Protein AF-A0A7U9SA99-F1 (afdb_monomer_lite)

Sequence (88 aa):
MKDEYTKENIMAYICQLINEYFNVRHEATADNRNVPLTSSFFGLSAIQLYQILMAVEEKYNVYFSVSKIEDNGFLTVDDIARLIQMNL

Radius of gyration: 12.03 Å; chains: 1; bounding box: 29×28×26 Å

Foldseek 3Di:
DVPCLPLVNLLVVLQVCCVPPHDFPDGRDPVCQVPFCCDPRGPDDPVVLVVSQVVLCVVLVFDDDPVNCVVQPSGGSSSSSVSSNVGD

Structure (mmCIF, N/CA/C/O backbone):
data_AF-A0A7U9SA99-F1
#
_entry.id   AF-A0A7U9SA99-F1
#
loop_
_atom_site.group_PDB
_atom_site.id
_atom_site.type_symbol
_atom_site.label_atom_id
_atom_site.label_alt_id
_atom_site.label_comp_id
_atom_site.label_asym_id
_atom_site.label_entity_id
_atom_site.label_seq_id
_atom_site.pdbx_PDB_ins_code
_atom_site.Cartn_x
_atom_site.Cartn_y
_atom_site.Cartn_z
_atom_site.occupancy
_atom_site.B_iso_or_equiv
_atom_site.auth_seq_id
_atom_site.auth_comp_id
_atom_site.auth_asym_id
_atom_site.auth_atom_id
_atom_site.pdbx_PDB_model_num
ATOM 1 N N . MET A 1 1 ? -13.340 15.260 10.573 1.00 53.12 1 MET A N 1
ATOM 2 C CA . MET A 1 1 ? -13.190 13.886 11.110 1.00 53.12 1 MET A CA 1
ATOM 3 C C . MET A 1 1 ? -13.590 12.798 10.115 1.00 53.12 1 MET A C 1
ATOM 5 O O . MET A 1 1 ? -12.862 11.827 10.046 1.00 53.12 1 MET A O 1
ATOM 9 N N . LYS A 1 2 ? -14.692 12.908 9.347 1.00 58.16 2 LYS A N 1
ATOM 10 C CA . LYS A 1 2 ? -15.049 11.875 8.345 1.00 58.16 2 LYS A CA 1
ATOM 11 C C . LYS A 1 2 ? -14.189 11.896 7.073 1.00 58.16 2 LYS A C 1
ATOM 13 O O . LYS A 1 2 ? -14.025 10.855 6.453 1.00 58.16 2 LYS A O 1
ATOM 18 N N . ASP A 1 3 ? -13.622 13.046 6.713 1.00 64.56 3 ASP A N 1
ATOM 19 C CA . ASP A 1 3 ? -12.956 13.198 5.413 1.00 64.56 3 ASP A CA 1
ATOM 20 C C . ASP A 1 3 ? -11.600 12.476 5.327 1.00 64.56 3 ASP A C 1
ATOM 22 O O . ASP A 1 3 ? -11.256 11.964 4.267 1.00 64.56 3 ASP A O 1
ATOM 26 N N . GLU A 1 4 ? -10.851 12.345 6.430 1.00 74.06 4 GLU A N 1
ATOM 27 C CA . GLU A 1 4 ? -9.511 11.717 6.459 1.00 74.06 4 GLU A CA 1
ATOM 28 C C . GLU A 1 4 ? -9.504 10.225 6.078 1.00 74.06 4 GLU A C 1
ATOM 30 O O . GLU A 1 4 ? -8.472 9.700 5.668 1.00 74.06 4 GLU A O 1
ATOM 35 N N . TYR A 1 5 ? -10.655 9.558 6.168 1.00 84.31 5 TYR A N 1
ATOM 36 C CA . TYR A 1 5 ? -10.813 8.121 5.920 1.00 84.31 5 TYR A CA 1
ATOM 37 C C . TYR A 1 5 ? -11.441 7.800 4.553 1.00 84.31 5 TYR A C 1
ATOM 39 O O . TYR A 1 5 ? -11.805 6.657 4.267 1.00 84.31 5 TYR A O 1
ATOM 47 N N . THR A 1 6 ? -11.590 8.807 3.690 1.00 90.94 6 THR A N 1
ATOM 48 C CA . THR A 1 6 ? -11.942 8.580 2.282 1.00 90.94 6 THR A CA 1
ATOM 49 C C . THR A 1 6 ? -10.823 7.812 1.579 1.00 90.94 6 THR A C 1
ATOM 51 O O . THR A 1 6 ? -9.653 7.915 1.957 1.00 90.94 6 THR A O 1
ATOM 54 N N . LYS A 1 7 ? -11.167 7.036 0.542 1.00 90.75 7 LYS A N 1
ATOM 55 C CA . LYS A 1 7 ? -10.173 6.236 -0.192 1.00 90.75 7 LYS A CA 1
ATOM 56 C C . LYS A 1 7 ? -9.084 7.145 -0.752 1.00 90.75 7 LYS A C 1
ATOM 58 O O . LYS A 1 7 ? -7.905 6.823 -0.684 1.00 90.75 7 LYS A O 1
ATOM 63 N N . GLU A 1 8 ? -9.494 8.297 -1.267 1.00 93.06 8 GLU A N 1
ATOM 64 C CA . GLU A 1 8 ? -8.646 9.316 -1.869 1.00 93.06 8 GLU A CA 1
ATOM 65 C C . GLU A 1 8 ? -7.618 9.858 -0.875 1.00 93.06 8 GLU A C 1
ATOM 67 O O . GLU A 1 8 ? -6.432 9.906 -1.201 1.00 93.06 8 GLU A O 1
ATOM 72 N N . ASN A 1 9 ? -8.036 10.187 0.351 1.00 93.88 9 ASN A N 1
ATOM 73 C CA . ASN A 1 9 ? -7.118 10.691 1.373 1.00 93.88 9 ASN A CA 1
ATOM 74 C C . ASN A 1 9 ? -6.173 9.605 1.893 1.00 93.88 9 ASN A C 1
ATOM 76 O O . ASN A 1 9 ? -4.996 9.883 2.124 1.00 93.88 9 ASN A O 1
ATOM 80 N N . ILE A 1 10 ? -6.650 8.362 2.010 1.00 95.81 10 ILE A N 1
ATOM 81 C CA . ILE A 1 10 ? -5.798 7.223 2.365 1.00 95.81 10 ILE A CA 1
ATOM 82 C C . ILE A 1 10 ? -4.729 6.996 1.289 1.00 95.81 10 ILE A C 1
ATOM 84 O O . ILE A 1 10 ? -3.547 6.878 1.606 1.00 95.81 10 ILE A O 1
ATOM 88 N N . MET A 1 11 ? -5.113 6.993 0.010 1.00 96.75 11 MET A N 1
ATOM 89 C CA . MET A 1 11 ? -4.163 6.853 -1.099 1.00 96.75 11 MET A CA 1
ATOM 90 C C . MET A 1 11 ? -3.159 8.006 -1.141 1.00 96.75 11 MET A C 1
ATOM 92 O O . MET A 1 11 ? -1.968 7.760 -1.312 1.00 96.75 11 MET A O 1
ATOM 96 N N . ALA A 1 12 ? -3.617 9.249 -0.958 1.00 96.38 12 ALA A N 1
ATOM 97 C CA . ALA A 1 12 ? -2.739 10.416 -0.924 1.00 96.38 12 ALA A CA 1
ATOM 98 C C . ALA A 1 12 ? -1.693 10.298 0.194 1.00 96.38 12 ALA A C 1
ATOM 100 O O . ALA A 1 12 ? -0.508 10.524 -0.052 1.00 96.38 12 ALA A O 1
ATOM 101 N N . TYR A 1 13 ? -2.114 9.864 1.385 1.00 96.44 13 TYR A N 1
ATOM 102 C CA . TYR A 1 13 ? -1.208 9.600 2.498 1.00 96.44 13 TYR A CA 1
ATOM 103 C C . TYR A 1 13 ? -0.201 8.487 2.179 1.00 96.44 13 TYR A C 1
ATOM 105 O O . TYR A 1 13 ? 0.989 8.664 2.421 1.00 96.44 13 TYR A O 1
ATOM 113 N N . ILE A 1 14 ? -0.638 7.361 1.605 1.00 97.31 14 ILE A N 1
ATOM 114 C CA . ILE A 1 14 ? 0.266 6.254 1.247 1.00 97.31 14 ILE A CA 1
ATOM 115 C C . ILE A 1 14 ? 1.294 6.708 0.203 1.00 97.31 14 ILE A C 1
ATOM 117 O O . ILE A 1 14 ? 2.478 6.412 0.346 1.00 97.31 14 ILE A O 1
ATOM 121 N N . CYS A 1 15 ? 0.873 7.456 -0.821 1.00 98.00 15 CYS A N 1
ATOM 122 C CA . CYS A 1 15 ? 1.793 8.026 -1.807 1.00 98.00 15 CYS A CA 1
ATOM 123 C C . CYS A 1 15 ? 2.812 8.964 -1.147 1.00 98.00 15 CYS A C 1
ATOM 125 O O . CYS A 1 15 ? 4.005 8.853 -1.422 1.00 98.00 15 CYS A O 1
ATOM 127 N N . GLN A 1 16 ? 2.362 9.846 -0.249 1.00 97.31 16 GLN A N 1
ATOM 128 C CA . GLN A 1 16 ? 3.243 10.736 0.508 1.00 97.31 16 GLN A CA 1
ATOM 129 C C . GLN A 1 16 ? 4.249 9.943 1.355 1.00 97.31 16 GLN A C 1
ATOM 131 O O . GLN A 1 16 ? 5.449 10.177 1.249 1.00 97.31 16 GLN A O 1
ATOM 136 N N . LEU A 1 17 ? 3.776 8.964 2.132 1.00 97.12 17 LEU A N 1
ATOM 137 C CA . LEU A 1 17 ? 4.605 8.073 2.945 1.00 97.12 17 LEU A CA 1
ATOM 138 C C . LEU A 1 17 ? 5.693 7.396 2.098 1.00 97.12 17 LEU A C 1
ATOM 140 O O . LEU A 1 17 ? 6.861 7.385 2.484 1.00 97.12 17 LEU A O 1
ATOM 144 N N . ILE A 1 18 ? 5.319 6.845 0.940 1.00 97.50 18 ILE A N 1
ATOM 145 C CA . ILE A 1 18 ? 6.255 6.185 0.023 1.00 97.50 18 ILE A CA 1
ATOM 146 C C . ILE A 1 18 ? 7.311 7.177 -0.474 1.00 97.50 18 ILE A C 1
ATOM 148 O O . ILE A 1 18 ? 8.501 6.879 -0.404 1.00 97.50 18 ILE A O 1
ATOM 152 N N . ASN A 1 19 ? 6.891 8.352 -0.939 1.00 97.38 19 ASN A N 1
ATOM 153 C CA . ASN A 1 19 ? 7.792 9.331 -1.548 1.00 97.38 19 ASN A CA 1
ATOM 154 C C . ASN A 1 19 ? 8.731 10.002 -0.532 1.00 97.38 19 ASN A C 1
ATOM 156 O O . ASN A 1 19 ? 9.863 10.331 -0.878 1.00 97.38 19 ASN A O 1
ATOM 160 N N . GLU A 1 20 ? 8.282 10.212 0.707 1.00 96.31 20 GLU A N 1
ATOM 161 C CA . GLU A 1 20 ? 9.074 10.893 1.739 1.00 96.31 20 GLU A CA 1
ATOM 162 C C . GLU A 1 20 ? 10.067 9.961 2.441 1.00 96.31 20 GLU A C 1
ATOM 164 O O . GLU A 1 20 ? 11.184 10.374 2.759 1.00 96.31 20 GLU A O 1
ATOM 169 N N . TYR A 1 21 ? 9.674 8.709 2.693 1.00 95.69 21 TYR A N 1
ATOM 170 C CA . TYR A 1 21 ? 10.436 7.808 3.565 1.00 95.69 21 TYR A CA 1
ATOM 171 C C . TYR A 1 21 ? 11.129 6.663 2.828 1.00 95.69 21 TYR A C 1
ATOM 173 O O . TYR A 1 21 ? 11.988 5.995 3.411 1.00 95.69 21 TYR A O 1
ATOM 181 N N . PHE A 1 22 ? 10.800 6.427 1.555 1.00 94.75 22 PHE A N 1
ATOM 182 C CA . PHE A 1 22 ? 11.368 5.331 0.780 1.00 94.75 22 PHE A CA 1
ATOM 183 C C . PHE A 1 22 ? 12.057 5.846 -0.482 1.00 94.75 22 PHE A C 1
ATOM 185 O O . PHE A 1 22 ? 11.544 6.679 -1.219 1.00 94.75 22 PHE A O 1
ATOM 192 N N . ASN A 1 23 ? 13.241 5.301 -0.760 1.00 92.38 23 ASN A N 1
ATOM 193 C CA . ASN A 1 23 ? 13.987 5.617 -1.974 1.00 92.38 23 ASN A CA 1
ATOM 194 C C . ASN A 1 23 ? 13.401 4.860 -3.177 1.00 92.38 23 ASN A C 1
ATOM 196 O O . ASN A 1 23 ? 13.915 3.806 -3.567 1.00 92.38 23 ASN A O 1
ATOM 200 N N . VAL A 1 24 ? 12.295 5.368 -3.719 1.00 96.50 24 VAL A N 1
ATOM 201 C CA . VAL A 1 24 ? 11.656 4.844 -4.932 1.00 96.50 24 VAL A CA 1
ATOM 202 C C . VAL A 1 24 ? 12.312 5.393 -6.196 1.00 96.50 24 VAL A C 1
ATOM 204 O O . VAL A 1 24 ? 12.834 6.504 -6.222 1.00 96.50 24 VAL A O 1
ATOM 207 N N . ARG A 1 25 ? 12.270 4.617 -7.283 1.00 97.12 25 ARG A N 1
ATOM 208 C CA . ARG A 1 25 ? 12.806 5.056 -8.588 1.00 97.12 25 ARG A CA 1
ATOM 209 C C . ARG A 1 25 ? 11.900 6.064 -9.298 1.00 97.12 25 ARG A C 1
ATOM 211 O O . ARG A 1 25 ? 12.385 6.878 -10.077 1.00 97.12 25 ARG A O 1
ATOM 218 N N . HIS A 1 26 ? 10.600 5.985 -9.035 1.00 97.81 26 HIS A N 1
ATOM 219 C CA . HIS A 1 26 ? 9.574 6.881 -9.549 1.00 97.81 26 HIS A CA 1
ATOM 220 C C . HIS A 1 26 ? 8.599 7.222 -8.424 1.00 97.81 26 HIS A C 1
ATOM 222 O O . HIS A 1 26 ? 8.273 6.355 -7.615 1.00 97.81 26 HIS A O 1
ATOM 228 N N . GLU A 1 27 ? 8.129 8.467 -8.391 1.00 97.56 27 GLU A N 1
ATOM 229 C CA . GLU A 1 27 ? 7.172 8.926 -7.385 1.00 97.56 27 GLU A CA 1
ATOM 230 C C . GLU A 1 27 ? 5.844 8.163 -7.482 1.00 97.56 27 GLU A C 1
ATOM 232 O O . GLU A 1 27 ? 5.307 7.930 -8.570 1.00 97.56 27 GLU A O 1
ATOM 237 N N . ALA A 1 28 ? 5.294 7.794 -6.329 1.00 97.44 28 ALA A N 1
ATOM 238 C CA . ALA A 1 28 ? 3.944 7.272 -6.199 1.00 97.44 28 ALA A CA 1
ATOM 239 C C . ALA A 1 28 ? 2.930 8.411 -6.367 1.00 97.44 28 ALA A C 1
ATOM 241 O O . ALA A 1 28 ? 3.008 9.441 -5.693 1.00 97.44 28 ALA A O 1
ATOM 242 N N . THR A 1 29 ? 1.974 8.224 -7.274 1.00 97.25 29 THR A N 1
ATOM 243 C CA . THR A 1 29 ? 0.930 9.191 -7.623 1.00 97.25 29 THR A CA 1
ATOM 244 C C . THR A 1 29 ? -0.407 8.480 -7.848 1.00 97.25 29 THR A C 1
ATOM 246 O O . THR A 1 29 ? -0.501 7.252 -7.892 1.00 97.25 29 THR A 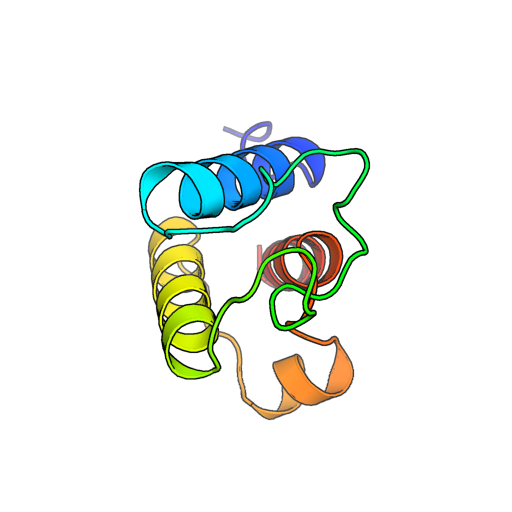O 1
ATOM 249 N N . ALA A 1 30 ? -1.479 9.254 -8.026 1.00 94.62 30 ALA A N 1
ATOM 250 C CA . ALA A 1 30 ? -2.796 8.699 -8.332 1.00 94.62 30 ALA A CA 1
ATOM 251 C C . ALA A 1 30 ? -2.842 7.921 -9.666 1.00 94.62 30 ALA A C 1
ATOM 253 O O . ALA A 1 30 ? -3.690 7.037 -9.816 1.00 94.62 30 ALA A O 1
ATOM 254 N N . ASP A 1 31 ? -1.939 8.221 -10.607 1.00 96.75 31 ASP A N 1
ATOM 255 C CA . ASP A 1 31 ? -1.911 7.619 -11.947 1.00 96.75 31 ASP A CA 1
ATOM 256 C C . ASP A 1 31 ? -1.266 6.230 -11.955 1.00 96.75 31 ASP A C 1
ATOM 258 O O . ASP A 1 31 ? -1.608 5.382 -12.780 1.00 96.75 31 ASP A O 1
ATOM 262 N N . ASN A 1 32 ? -0.353 5.971 -11.016 1.00 96.88 32 ASN A N 1
ATOM 263 C CA . ASN A 1 32 ? 0.376 4.707 -10.910 1.00 96.88 32 ASN A CA 1
ATOM 264 C C . ASN A 1 32 ? -0.029 3.875 -9.680 1.00 96.88 32 ASN A C 1
ATOM 266 O O . ASN A 1 32 ? 0.630 2.891 -9.353 1.00 96.88 32 ASN A O 1
ATOM 270 N N . ARG A 1 33 ? -1.164 4.199 -9.047 1.00 95.81 33 ARG A N 1
ATOM 271 C CA . ARG A 1 33 ? -1.660 3.544 -7.822 1.00 95.81 33 ARG A CA 1
ATOM 272 C C . ARG A 1 33 ? -1.897 2.033 -7.921 1.00 95.81 33 ARG A C 1
ATOM 274 O O . ARG A 1 33 ? -1.879 1.359 -6.899 1.00 95.81 33 ARG A O 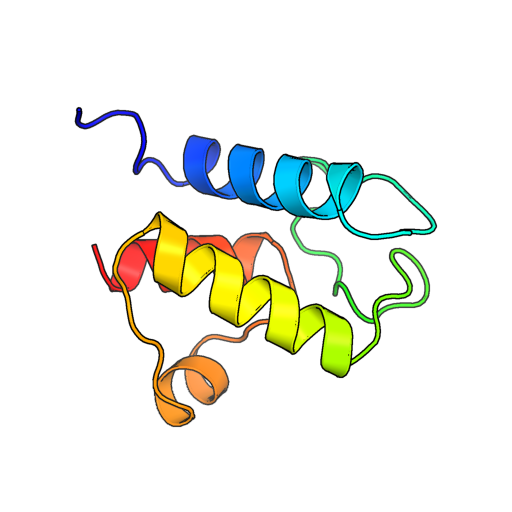1
ATOM 281 N N . ASN A 1 34 ? -2.092 1.515 -9.137 1.00 97.25 34 ASN A N 1
ATOM 282 C CA . ASN A 1 34 ? -2.290 0.088 -9.428 1.00 97.25 34 ASN A CA 1
ATOM 283 C C . ASN A 1 34 ? -0.987 -0.636 -9.815 1.00 97.25 34 ASN A C 1
ATOM 285 O O . ASN A 1 34 ? -1.012 -1.818 -10.154 1.00 97.25 34 ASN A O 1
ATOM 289 N N . VAL A 1 35 ? 0.150 0.064 -9.835 1.00 97.94 35 VAL A N 1
ATOM 290 C CA . VAL A 1 35 ? 1.447 -0.534 -10.160 1.00 97.94 35 VAL A CA 1
ATOM 291 C C . VAL A 1 35 ? 2.011 -1.206 -8.902 1.00 97.94 35 VAL A C 1
ATOM 293 O O . VAL A 1 35 ? 2.030 -0.580 -7.841 1.00 97.94 35 VAL A O 1
ATOM 296 N N . PRO A 1 36 ? 2.494 -2.462 -8.981 1.00 98.12 36 PRO A N 1
ATOM 297 C CA . PRO A 1 36 ? 3.078 -3.132 -7.825 1.00 98.12 36 PRO A CA 1
ATOM 298 C C . PRO A 1 36 ? 4.312 -2.396 -7.295 1.00 98.12 36 PRO A C 1
ATOM 300 O O . PRO A 1 36 ? 5.247 -2.112 -8.047 1.00 98.12 36 PRO A O 1
ATOM 303 N N . LEU A 1 37 ? 4.352 -2.151 -5.990 1.00 97.88 37 LEU A N 1
ATOM 304 C CA . LEU A 1 37 ? 5.416 -1.431 -5.286 1.00 97.88 37 LEU A CA 1
ATOM 305 C C . LEU A 1 37 ? 6.780 -2.143 -5.345 1.00 97.88 37 LEU A C 1
ATOM 307 O O . LEU A 1 37 ? 7.827 -1.503 -5.293 1.00 97.88 37 LEU A O 1
ATOM 311 N N . THR A 1 38 ? 6.787 -3.464 -5.519 1.00 96.94 38 THR A N 1
ATOM 312 C CA . THR A 1 38 ? 8.011 -4.267 -5.707 1.00 96.94 38 THR A CA 1
ATOM 313 C C . THR A 1 38 ? 8.447 -4.386 -7.162 1.00 96.94 38 THR A C 1
ATOM 315 O O . THR A 1 38 ? 9.496 -4.963 -7.453 1.00 96.94 38 THR A O 1
ATOM 318 N N . SER A 1 39 ? 7.654 -3.863 -8.102 1.00 97.62 39 SER A N 1
ATOM 319 C CA . SER A 1 39 ? 8.020 -3.877 -9.517 1.00 97.62 39 SER A CA 1
ATOM 320 C C . SER A 1 39 ? 9.279 -3.048 -9.766 1.00 97.62 39 SER A C 1
ATOM 322 O O . SER A 1 39 ? 9.665 -2.193 -8.969 1.00 97.62 39 SER A O 1
ATOM 324 N N . SER A 1 40 ? 9.894 -3.230 -10.934 1.00 97.00 40 SER A N 1
ATOM 325 C CA . SER A 1 40 ? 11.037 -2.419 -11.364 1.00 97.00 40 SER A CA 1
ATOM 326 C C . SER A 1 40 ? 10.738 -0.919 -11.460 1.00 97.00 40 SER A C 1
ATOM 328 O O . SER A 1 40 ? 11.694 -0.143 -11.515 1.00 97.00 40 SER A O 1
ATOM 330 N N . PHE A 1 41 ? 9.458 -0.527 -11.498 1.00 97.88 41 PHE A N 1
ATOM 331 C CA . PHE A 1 41 ? 9.016 0.865 -11.532 1.00 97.88 41 PHE A CA 1
ATOM 332 C C . PHE A 1 41 ? 9.268 1.571 -10.195 1.00 97.88 41 PHE A C 1
ATOM 334 O O . PHE A 1 41 ? 9.883 2.626 -10.174 1.00 97.88 41 PHE A O 1
ATOM 341 N N . PHE A 1 42 ? 8.864 0.979 -9.071 1.00 97.94 42 PHE A N 1
ATOM 342 C CA . PHE A 1 42 ? 9.088 1.575 -7.747 1.00 97.94 42 PHE A CA 1
ATOM 343 C C . PHE A 1 42 ? 10.372 1.067 -7.092 1.00 97.94 42 PHE A C 1
ATOM 345 O O . PHE A 1 42 ? 11.137 1.852 -6.535 1.00 97.94 42 PHE A O 1
ATOM 352 N N . GLY A 1 43 ? 10.651 -0.230 -7.234 1.00 97.50 43 GLY A N 1
ATOM 353 C CA . GLY A 1 43 ? 11.881 -0.864 -6.775 1.00 97.50 43 GLY A CA 1
ATOM 354 C C . GLY A 1 43 ? 11.929 -1.155 -5.277 1.00 97.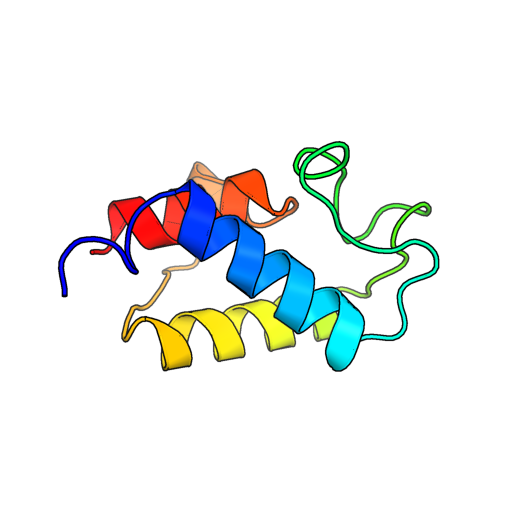50 43 GLY A C 1
ATOM 355 O O . GLY A 1 43 ? 13.031 -1.316 -4.754 1.00 97.50 43 GLY A O 1
ATOM 356 N N . LEU A 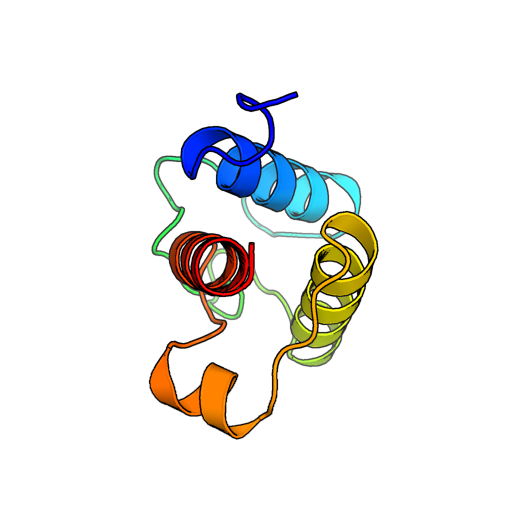1 44 ? 10.785 -1.226 -4.585 1.00 97.62 44 LEU A N 1
ATOM 357 C CA . LEU A 1 44 ? 10.774 -1.553 -3.161 1.00 97.62 44 LEU A CA 1
ATOM 358 C C . LEU A 1 44 ? 11.064 -3.037 -2.918 1.00 97.62 44 LEU A C 1
ATOM 360 O O . LEU A 1 44 ? 10.649 -3.925 -3.662 1.00 97.62 44 LEU A O 1
ATOM 364 N N . SER A 1 45 ? 11.776 -3.306 -1.832 1.00 96.81 45 SER A N 1
ATOM 365 C CA . SER A 1 45 ? 12.014 -4.655 -1.323 1.00 96.81 45 SER A CA 1
ATOM 366 C C . SER A 1 45 ? 10.848 -5.154 -0.464 1.00 96.81 45 SER A C 1
ATOM 368 O O . SER A 1 45 ? 10.035 -4.375 0.035 1.00 96.81 45 SER A O 1
ATOM 370 N N . ALA A 1 46 ? 10.809 -6.464 -0.206 1.00 93.38 46 ALA A N 1
ATOM 371 C CA . ALA A 1 46 ? 9.845 -7.057 0.724 1.00 93.38 46 ALA A CA 1
ATOM 372 C C . ALA A 1 46 ? 9.955 -6.477 2.151 1.00 93.38 46 ALA A C 1
ATOM 374 O O . ALA A 1 46 ? 8.943 -6.299 2.822 1.00 93.38 46 ALA A O 1
ATOM 375 N N . ILE A 1 47 ? 11.168 -6.124 2.599 1.00 95.94 47 ILE A N 1
ATOM 376 C CA . ILE A 1 47 ? 11.381 -5.480 3.906 1.00 95.94 47 ILE A CA 1
ATOM 377 C C . ILE A 1 47 ? 10.719 -4.098 3.933 1.00 95.94 47 ILE A C 1
ATOM 379 O O . ILE A 1 47 ? 10.075 -3.742 4.914 1.00 95.94 47 ILE A O 1
ATOM 383 N N . GLN A 1 48 ? 10.828 -3.335 2.845 1.00 96.81 48 GLN A N 1
ATOM 384 C CA . GLN A 1 48 ? 10.195 -2.019 2.743 1.00 96.81 48 GLN A CA 1
ATOM 385 C C . GLN A 1 48 ? 8.670 -2.119 2.662 1.00 96.81 48 GLN A C 1
ATOM 387 O O . GLN A 1 48 ? 7.987 -1.319 3.291 1.00 96.81 48 GLN A O 1
ATOM 392 N N . LEU A 1 49 ? 8.123 -3.133 1.981 1.00 95.69 49 LEU A N 1
ATOM 393 C CA . LEU A 1 49 ? 6.684 -3.413 2.051 1.00 95.69 49 LEU A CA 1
ATOM 394 C C . LEU A 1 49 ? 6.220 -3.667 3.489 1.00 95.69 49 LEU A C 1
ATOM 396 O O . LEU A 1 49 ? 5.194 -3.137 3.904 1.00 95.69 49 LEU A O 1
ATOM 400 N N . TYR A 1 50 ? 6.989 -4.433 4.263 1.00 95.00 50 TYR A N 1
ATOM 401 C CA . TYR A 1 50 ? 6.677 -4.680 5.669 1.00 95.00 50 TYR A CA 1
ATOM 402 C C . TYR A 1 50 ? 6.767 -3.404 6.529 1.00 95.00 50 TYR A C 1
ATOM 404 O O . TYR A 1 50 ? 5.968 -3.206 7.439 1.00 95.00 50 TYR A O 1
ATOM 412 N N . GLN A 1 51 ? 7.694 -2.493 6.226 1.00 96.69 51 GLN A N 1
ATOM 413 C CA . GLN A 1 51 ? 7.754 -1.181 6.884 1.00 96.69 51 GLN A CA 1
ATOM 414 C C . GLN A 1 51 ? 6.529 -0.316 6.563 1.00 96.69 51 GLN A C 1
ATOM 416 O O . GLN A 1 51 ? 5.992 0.326 7.464 1.00 96.69 51 GLN A O 1
ATOM 421 N N . ILE A 1 52 ? 6.060 -0.332 5.310 1.00 97.19 52 ILE A N 1
ATOM 422 C CA . ILE A 1 52 ? 4.820 0.351 4.913 1.00 97.19 52 ILE A CA 1
ATOM 423 C C . ILE A 1 52 ? 3.631 -0.236 5.675 1.00 97.19 52 ILE A C 1
ATOM 425 O O . ILE A 1 52 ? 2.839 0.531 6.212 1.00 97.19 52 ILE A O 1
ATOM 429 N N . LEU A 1 53 ? 3.536 -1.568 5.763 1.00 96.69 53 LEU A N 1
ATOM 430 C CA . LEU A 1 53 ? 2.505 -2.275 6.531 1.00 96.69 53 LEU A CA 1
ATOM 431 C C . LEU A 1 53 ? 2.425 -1.763 7.973 1.00 96.69 53 LEU A C 1
ATOM 433 O O . LEU A 1 53 ? 1.370 -1.289 8.385 1.00 96.69 53 LEU A O 1
ATOM 437 N N . MET A 1 54 ? 3.547 -1.769 8.698 1.00 96.06 54 MET A N 1
ATOM 438 C CA . MET A 1 54 ? 3.584 -1.283 10.082 1.00 96.06 54 MET A CA 1
ATOM 439 C C . MET A 1 54 ? 3.164 0.191 10.194 1.00 96.06 54 MET A C 1
ATOM 441 O O . MET A 1 54 ? 2.395 0.545 11.083 1.00 96.06 54 MET A O 1
ATOM 445 N N . ALA A 1 55 ? 3.633 1.047 9.279 1.00 96.94 55 ALA A N 1
ATOM 446 C CA . ALA A 1 55 ? 3.319 2.474 9.306 1.00 96.94 55 ALA A CA 1
ATOM 447 C C . ALA A 1 55 ? 1.824 2.754 9.082 1.00 96.94 55 ALA A C 1
ATOM 449 O O . ALA A 1 55 ? 1.247 3.609 9.757 1.00 96.94 55 ALA A O 1
ATOM 450 N N . VAL A 1 56 ? 1.174 2.038 8.156 1.00 96.38 56 VAL A N 1
ATOM 451 C CA . VAL A 1 56 ? -0.266 2.220 7.919 1.00 96.38 56 VAL A CA 1
ATOM 452 C C . VAL A 1 56 ? -1.119 1.616 9.038 1.00 96.38 56 VAL A C 1
ATOM 454 O O . VAL A 1 56 ? -2.134 2.208 9.400 1.00 96.38 56 VAL A O 1
ATOM 457 N N . GLU A 1 57 ? -0.707 0.490 9.623 1.00 95.88 57 GLU A N 1
ATOM 458 C CA . GLU A 1 57 ? -1.380 -0.101 10.788 1.00 95.88 57 GLU A CA 1
ATOM 459 C C . GLU A 1 57 ? -1.364 0.858 11.983 1.00 95.88 57 GLU A C 1
ATOM 461 O O . GLU A 1 57 ? -2.411 1.124 12.577 1.00 95.88 57 GLU A O 1
ATOM 466 N N . GLU A 1 58 ? -0.205 1.458 12.272 1.00 95.88 58 GLU A N 1
ATOM 467 C CA . GLU A 1 58 ? -0.054 2.463 13.327 1.00 95.88 58 GLU A CA 1
ATOM 468 C C . GLU A 1 58 ? -0.883 3.723 13.037 1.00 95.88 58 GLU A C 1
ATOM 470 O O . GLU A 1 58 ? -1.633 4.187 13.900 1.00 95.88 58 GLU A O 1
ATOM 475 N N . LYS A 1 59 ? -0.805 4.263 11.812 1.00 94.88 59 LYS A N 1
ATOM 476 C CA . LYS A 1 59 ? -1.505 5.500 11.432 1.00 94.88 59 LYS A CA 1
ATOM 477 C C . LYS A 1 59 ? -3.024 5.387 11.562 1.00 94.88 59 LYS A C 1
ATOM 479 O O . LYS A 1 59 ? -3.665 6.346 11.997 1.00 94.88 59 LYS A O 1
ATOM 484 N N . TYR A 1 60 ? -3.590 4.261 11.132 1.00 94.31 60 TYR A N 1
ATOM 485 C CA . TYR A 1 60 ? -5.039 4.052 11.081 1.00 94.31 60 TYR A CA 1
ATOM 486 C C . TYR A 1 60 ? -5.578 3.252 12.273 1.00 94.31 60 TYR A C 1
ATOM 488 O O . TYR A 1 60 ? -6.789 3.074 12.371 1.00 94.31 60 TYR A O 1
ATOM 496 N N . ASN A 1 61 ? -4.708 2.818 13.193 1.00 94.38 61 ASN A N 1
ATOM 497 C CA . ASN A 1 61 ? -5.052 1.969 14.335 1.00 94.38 61 ASN A CA 1
ATOM 498 C C . ASN A 1 61 ? -5.811 0.695 13.905 1.00 94.38 61 ASN A C 1
ATOM 500 O O . ASN A 1 61 ? -6.856 0.347 14.460 1.00 94.38 61 ASN A O 1
ATOM 504 N N . VAL A 1 62 ? -5.280 0.022 12.880 1.00 93.75 62 VAL A N 1
ATOM 505 C CA . VAL A 1 62 ? -5.817 -1.219 12.297 1.00 93.75 62 VAL A CA 1
ATOM 506 C C . VAL A 1 62 ? -4.773 -2.332 12.361 1.00 93.75 62 VAL A C 1
ATOM 508 O O . VAL A 1 62 ? -3.584 -2.063 12.484 1.00 93.75 62 VAL A O 1
ATOM 511 N N . TYR A 1 63 ? -5.215 -3.586 12.260 1.00 93.62 63 TYR A N 1
ATOM 512 C CA . TYR A 1 63 ? -4.335 -4.753 12.186 1.00 93.62 63 TYR A CA 1
ATOM 513 C C . TYR A 1 63 ? -4.784 -5.683 11.060 1.00 93.62 63 TYR A C 1
ATOM 515 O O . TYR A 1 63 ? -5.964 -6.050 10.980 1.00 93.62 63 TYR A O 1
ATOM 523 N N . PHE A 1 64 ? -3.855 -6.087 10.200 1.00 93.00 64 PHE A N 1
ATOM 524 C CA . PHE A 1 64 ? -4.123 -6.985 9.086 1.00 93.00 64 PHE A CA 1
ATOM 525 C C . PHE A 1 64 ? -3.589 -8.385 9.393 1.00 93.00 64 PHE A C 1
ATOM 527 O O . PHE A 1 64 ? -2.389 -8.612 9.531 1.00 93.00 64 PHE A O 1
ATOM 534 N N . SER A 1 65 ? -4.488 -9.369 9.455 1.00 91.94 65 SER A N 1
ATOM 535 C CA . SER A 1 65 ? -4.061 -10.766 9.504 1.00 91.94 65 SER A CA 1
ATOM 536 C C . SER A 1 65 ? -3.420 -11.181 8.178 1.00 91.94 65 SER A C 1
ATOM 538 O O . SER A 1 65 ? -3.785 -10.681 7.112 1.00 91.94 65 SER A O 1
ATOM 540 N N . VAL A 1 66 ? -2.527 -12.173 8.237 1.00 91.62 66 VAL A N 1
ATOM 541 C CA . VAL A 1 66 ? -1.901 -12.770 7.044 1.00 91.62 66 VAL A CA 1
ATOM 542 C C . VAL A 1 66 ? -2.958 -13.218 6.034 1.00 91.62 66 VAL A C 1
ATOM 544 O O . VAL A 1 66 ? -2.876 -12.848 4.870 1.00 91.62 66 VAL A O 1
ATOM 547 N N . SER A 1 67 ? -4.011 -13.902 6.492 1.00 92.44 67 SER A N 1
ATOM 548 C CA . SER A 1 67 ? -5.122 -14.324 5.631 1.00 92.44 67 SER A CA 1
ATOM 549 C C . SER A 1 67 ? -5.811 -13.154 4.924 1.00 92.44 67 SER A C 1
ATOM 551 O O . SER A 1 67 ? -6.126 -13.235 3.743 1.00 92.44 67 SER A O 1
ATOM 553 N N . LYS A 1 68 ? -6.003 -12.021 5.613 1.00 91.25 68 LYS A N 1
ATOM 554 C CA . LYS A 1 68 ? -6.653 -10.843 5.027 1.00 91.25 68 LYS A CA 1
ATOM 555 C C . LYS A 1 68 ? -5.778 -10.210 3.944 1.00 91.25 68 LYS A C 1
ATOM 557 O O . LYS A 1 68 ? -6.316 -9.734 2.945 1.00 91.25 68 LYS A O 1
ATOM 562 N N . ILE A 1 69 ? -4.457 -10.233 4.126 1.00 93.56 69 ILE A N 1
ATOM 563 C CA . ILE A 1 69 ? -3.484 -9.797 3.118 1.00 93.56 69 ILE A CA 1
ATOM 564 C C . ILE A 1 69 ? -3.476 -10.752 1.918 1.00 93.56 69 ILE A C 1
ATOM 566 O O . ILE A 1 69 ? -3.474 -10.279 0.785 1.00 93.56 69 ILE A O 1
ATOM 570 N N . GLU A 1 70 ? -3.515 -12.067 2.139 1.00 92.12 70 GLU A N 1
ATOM 571 C CA . GLU A 1 70 ? -3.574 -13.067 1.062 1.00 92.12 70 GLU A CA 1
ATOM 572 C C . GLU A 1 70 ? -4.844 -12.917 0.210 1.00 92.12 70 GLU A C 1
ATOM 574 O O . GLU A 1 70 ? -4.762 -12.933 -1.019 1.00 92.12 70 GLU A O 1
ATOM 579 N N . ASP A 1 71 ? -5.994 -12.683 0.848 1.00 91.75 71 ASP A N 1
ATOM 580 C CA . ASP A 1 71 ? -7.288 -12.571 0.167 1.00 91.75 71 ASP A CA 1
AT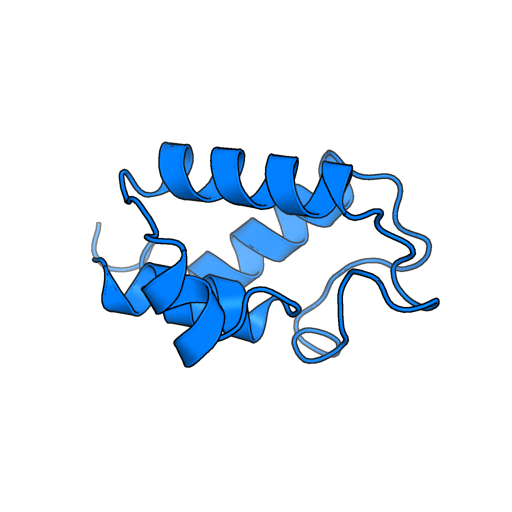OM 581 C C . ASP A 1 71 ? -7.473 -11.244 -0.592 1.00 91.75 71 ASP A C 1
ATOM 583 O O . ASP A 1 71 ? -8.225 -11.186 -1.567 1.00 91.75 71 ASP A O 1
ATOM 587 N N . ASN A 1 72 ? -6.831 -10.156 -0.146 1.00 91.31 72 ASN A N 1
ATOM 588 C CA . ASN A 1 72 ? -7.095 -8.806 -0.668 1.00 91.31 72 ASN A CA 1
ATOM 589 C C . ASN A 1 72 ? -5.899 -8.148 -1.368 1.00 91.31 72 ASN A C 1
ATOM 591 O O . ASN A 1 72 ? -6.111 -7.203 -2.136 1.00 91.31 72 ASN A O 1
ATOM 595 N N . GLY A 1 73 ? -4.686 -8.660 -1.154 1.00 92.56 73 GLY A N 1
ATOM 596 C CA . GLY A 1 73 ? -3.430 -8.116 -1.665 1.00 92.56 73 GLY A CA 1
ATOM 597 C C . GLY A 1 73 ? -2.846 -7.002 -0.792 1.00 92.56 73 GLY A C 1
ATOM 598 O O . GLY A 1 73 ? -3.562 -6.297 -0.092 1.00 92.56 73 GLY A O 1
ATOM 599 N N . PHE A 1 74 ? -1.526 -6.827 -0.865 1.00 96.00 74 PHE A N 1
ATOM 600 C CA . PHE A 1 74 ? -0.777 -5.705 -0.275 1.00 96.00 74 PHE A CA 1
ATOM 601 C C . PHE A 1 74 ? 0.392 -5.349 -1.206 1.00 96.00 74 PHE A C 1
ATOM 603 O O . PHE A 1 74 ? 1.561 -5.373 -0.826 1.00 96.00 74 PHE A O 1
ATOM 610 N N . LEU A 1 75 ? 0.098 -5.153 -2.495 1.00 95.81 75 LEU A N 1
ATOM 611 C CA . LEU A 1 75 ? 1.134 -4.972 -3.517 1.00 95.81 75 LEU A CA 1
ATOM 612 C C . LEU A 1 75 ? 1.093 -3.592 -4.156 1.00 95.81 75 LEU A C 1
ATOM 614 O O . LEU A 1 75 ? 2.130 -3.116 -4.608 1.00 95.81 75 LEU A O 1
ATOM 618 N N . THR A 1 76 ? -0.074 -2.960 -4.203 1.00 98.12 76 THR A N 1
ATOM 619 C CA . THR A 1 76 ? -0.292 -1.654 -4.831 1.00 98.12 76 THR A CA 1
ATOM 620 C C . THR A 1 76 ? -0.835 -0.648 -3.816 1.00 98.12 76 THR A C 1
ATOM 622 O O . THR A 1 76 ? -1.354 -1.032 -2.768 1.00 98.12 76 THR A O 1
ATOM 625 N N . VAL A 1 77 ? -0.757 0.650 -4.122 1.00 97.69 77 VAL A N 1
ATOM 626 C CA . VAL A 1 77 ? -1.370 1.688 -3.273 1.00 97.69 77 VAL A CA 1
ATOM 627 C C . VAL A 1 77 ? -2.882 1.466 -3.145 1.00 97.69 77 VAL A C 1
ATOM 629 O O . VAL A 1 77 ? -3.443 1.632 -2.062 1.00 97.69 77 VAL A O 1
ATOM 632 N N . ASP A 1 78 ? -3.533 1.032 -4.227 1.00 96.88 78 ASP A N 1
ATOM 633 C CA . ASP A 1 78 ? -4.971 0.746 -4.248 1.00 96.88 78 ASP A CA 1
ATOM 634 C C . ASP A 1 78 ? -5.343 -0.438 -3.334 1.00 96.88 78 ASP A C 1
ATOM 636 O O . ASP A 1 78 ? -6.370 -0.388 -2.650 1.00 96.88 78 ASP A O 1
ATOM 640 N N . ASP A 1 79 ? -4.499 -1.477 -3.277 1.00 96.62 79 ASP A N 1
ATOM 641 C CA . ASP A 1 79 ? -4.684 -2.619 -2.369 1.00 96.62 79 ASP A CA 1
ATOM 642 C C . ASP A 1 79 ? -4.611 -2.182 -0.911 1.00 96.62 79 ASP A C 1
ATOM 644 O O . ASP A 1 79 ? -5.501 -2.499 -0.121 1.00 96.62 79 ASP A O 1
ATOM 648 N N . ILE A 1 80 ? -3.574 -1.413 -0.571 1.00 96.88 80 ILE A N 1
ATOM 649 C CA . ILE A 1 80 ? -3.335 -0.935 0.792 1.00 96.88 80 ILE A CA 1
ATOM 650 C C . ILE A 1 80 ? -4.497 -0.040 1.236 1.00 96.88 80 ILE A C 1
ATOM 652 O O . ILE A 1 80 ? -5.059 -0.242 2.313 1.00 96.88 80 ILE A O 1
ATOM 656 N N . ALA A 1 81 ? -4.919 0.905 0.390 1.00 95.75 81 ALA A N 1
ATOM 657 C CA . ALA A 1 81 ? -6.036 1.791 0.701 1.00 95.75 81 ALA A CA 1
ATOM 658 C C . ALA A 1 81 ? -7.348 1.022 0.911 1.00 95.75 81 ALA A C 1
ATOM 660 O O . ALA A 1 81 ? -8.078 1.285 1.868 1.00 95.75 81 ALA A O 1
ATOM 661 N N . ARG A 1 82 ? -7.631 0.035 0.054 1.00 94.19 82 ARG A N 1
A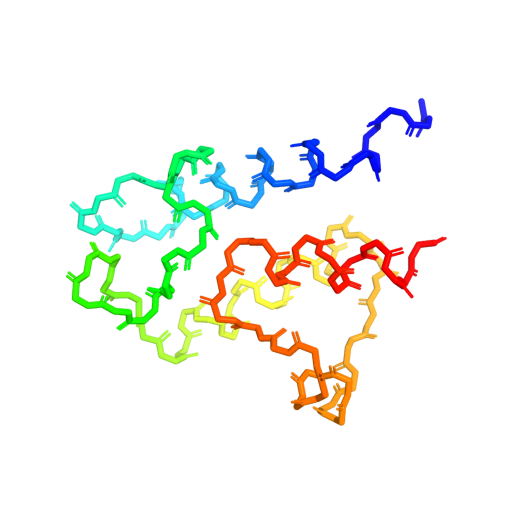TOM 662 C CA . ARG A 1 82 ? -8.803 -0.841 0.186 1.00 94.19 82 ARG A CA 1
ATOM 663 C C . ARG A 1 82 ? -8.752 -1.667 1.471 1.00 94.19 82 ARG A C 1
ATOM 665 O O . ARG A 1 82 ? -9.763 -1.754 2.165 1.00 94.19 82 ARG A O 1
ATOM 672 N N . LEU A 1 83 ? -7.593 -2.228 1.812 1.00 94.56 83 LEU A N 1
ATOM 673 C CA . LEU A 1 83 ? -7.405 -2.969 3.058 1.00 94.56 83 LEU A CA 1
ATOM 674 C C . LEU A 1 83 ? -7.693 -2.101 4.283 1.00 94.56 83 LEU A C 1
ATOM 676 O O . LEU A 1 83 ? -8.430 -2.539 5.166 1.00 94.56 83 LEU A O 1
ATOM 680 N N . ILE A 1 84 ? -7.171 -0.875 4.322 1.00 94.38 84 ILE A N 1
ATOM 681 C CA . ILE A 1 84 ? -7.444 0.079 5.405 1.00 94.38 84 ILE A CA 1
ATOM 682 C C . ILE A 1 84 ? -8.949 0.350 5.496 1.00 94.38 84 ILE A C 1
ATOM 684 O O . ILE A 1 84 ? -9.530 0.180 6.563 1.00 94.38 84 ILE A O 1
ATOM 688 N N . GLN A 1 85 ? -9.609 0.671 4.378 1.00 92.44 85 GLN A N 1
ATOM 689 C CA . GLN A 1 85 ? -11.051 0.951 4.365 1.00 92.44 85 GLN A CA 1
ATOM 690 C C . GLN A 1 85 ? -11.917 -0.205 4.875 1.00 92.44 85 GLN A C 1
ATOM 692 O O . GLN A 1 85 ? -12.952 0.036 5.482 1.00 92.44 85 GLN A O 1
ATOM 697 N N . MET A 1 86 ? -11.509 -1.456 4.659 1.00 90.00 86 MET A N 1
ATOM 698 C CA . MET A 1 86 ? -12.223 -2.635 5.168 1.00 90.00 86 MET A CA 1
ATOM 699 C C . MET A 1 86 ? -12.046 -2.869 6.680 1.00 90.00 86 MET A C 1
ATOM 701 O O . MET A 1 86 ? -12.551 -3.870 7.198 1.00 90.00 86 MET A O 1
ATOM 705 N N . ASN A 1 87 ? -11.260 -2.039 7.370 1.00 87.00 87 ASN A N 1
ATOM 706 C CA . ASN A 1 87 ? -10.959 -2.158 8.800 1.00 87.00 87 ASN A CA 1
ATOM 707 C C . ASN A 1 87 ? -11.296 -0.892 9.607 1.00 87.00 87 ASN A C 1
ATOM 709 O O . ASN A 1 87 ? -11.080 -0.894 10.817 1.00 87.00 87 ASN A O 1
ATOM 713 N N . LEU A 1 88 ? -11.806 0.155 8.954 1.00 84.94 88 LEU A N 1
ATOM 714 C CA . LEU A 1 88 ? -12.315 1.378 9.580 1.00 84.94 88 LEU A CA 1
ATOM 715 C C . LEU A 1 88 ? -13.828 1.283 9.799 1.00 84.94 88 LEU A C 1
ATOM 717 O O . LEU A 1 88 ? -14.299 1.814 10.828 1.00 84.94 88 LEU A O 1
#

Secondary structure (DSSP, 8-state):
--GGGSHHHHHHHHHHHHHHHS--SS---TTSTTS-TTSTTT---HHHHHHHHHHHHHHHT----HHHHHHH-SSSHHHHHHHHHTT-

pLDDT: mean 93.66, std 7.53, range [53.12, 98.12]